Protein AF-A0A8S3YFA9-F1 (afdb_monomer)

Secondary structure (DSSP, 8-state):
--------PPTTEESTTS-EE---EEETTEEEEEPTTT--EEEPTTEESTTS-EEP-TTTT---GGGPEEEEETTEEEEEPP--S-------SS---------S-----------------

Structure (mmCIF, N/CA/C/O backbone):
data_AF-A0A8S3YFA9-F1
#
_entry.id   AF-A0A8S3YFA9-F1
#
loop_
_atom_site.group_PDB
_atom_site.id
_atom_site.type_symbol
_atom_site.label_atom_id
_atom_site.label_alt_id
_atom_site.label_comp_id
_atom_site.label_asym_id
_atom_site.label_entity_id
_atom_site.label_seq_id
_atom_site.pdbx_PDB_ins_code
_atom_site.Cartn_x
_atom_site.Cartn_y
_atom_site.Cartn_z
_atom_site.occupancy
_atom_site.B_iso_or_equiv
_atom_site.auth_seq_id
_atom_site.auth_comp_id
_atom_site.auth_asym_id
_atom_site.auth_atom_id
_atom_site.pdbx_PDB_model_num
ATOM 1 N N . LEU A 1 1 ? 37.782 -14.021 -17.042 1.00 60.12 1 LEU A N 1
ATOM 2 C CA . LEU A 1 1 ? 37.085 -12.883 -16.401 1.00 60.12 1 LEU A CA 1
ATOM 3 C C . LEU A 1 1 ? 35.608 -13.008 -16.750 1.00 60.12 1 LEU A C 1
ATOM 5 O O . LEU A 1 1 ? 35.279 -12.882 -17.921 1.00 60.12 1 LEU A O 1
ATOM 9 N N . MET A 1 2 ? 34.756 -13.361 -15.787 1.00 64.81 2 MET A N 1
ATOM 10 C CA . MET A 1 2 ? 33.301 -13.383 -15.983 1.00 64.81 2 MET A CA 1
ATOM 11 C C . MET A 1 2 ? 32.778 -11.982 -15.652 1.00 64.81 2 MET A C 1
ATOM 13 O O . MET A 1 2 ? 32.917 -11.540 -14.515 1.00 64.81 2 MET A O 1
ATOM 17 N N . PHE A 1 3 ? 32.239 -11.266 -16.636 1.00 68.25 3 PHE A N 1
ATOM 18 C CA . PHE A 1 3 ? 31.521 -10.015 -16.394 1.00 68.25 3 PHE A CA 1
ATOM 19 C C . PHE A 1 3 ? 30.041 -10.349 -16.217 1.00 68.25 3 PHE A C 1
ATOM 21 O O . PHE A 1 3 ? 29.393 -10.787 -17.165 1.00 68.25 3 PHE A O 1
ATOM 28 N N . GLU A 1 4 ? 29.498 -10.152 -15.017 1.00 73.50 4 GLU A N 1
ATOM 29 C CA . GLU A 1 4 ? 28.051 -10.221 -14.824 1.00 73.50 4 GLU A CA 1
ATOM 30 C C . GLU A 1 4 ? 27.409 -8.908 -15.275 1.00 73.50 4 GLU A C 1
ATOM 32 O O . GLU A 1 4 ? 27.4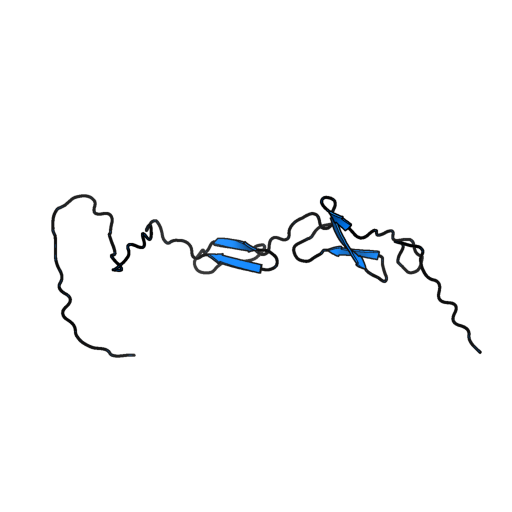82 -7.883 -14.593 1.00 73.50 4 GLU A O 1
ATOM 37 N N . ALA A 1 5 ? 26.762 -8.938 -16.438 1.00 72.25 5 ALA A N 1
ATOM 38 C CA . ALA A 1 5 ? 25.862 -7.875 -16.855 1.00 72.25 5 ALA A CA 1
ATOM 39 C C . ALA A 1 5 ? 24.554 -7.993 -16.057 1.00 72.25 5 ALA A C 1
ATOM 41 O O . ALA A 1 5 ? 23.773 -8.923 -16.253 1.00 72.25 5 ALA A O 1
ATOM 42 N N . LYS A 1 6 ? 24.307 -7.050 -15.144 1.00 75.25 6 LYS A N 1
ATOM 43 C CA . LYS A 1 6 ? 23.034 -6.958 -14.420 1.00 75.25 6 LYS A CA 1
ATOM 44 C C . LYS A 1 6 ? 22.028 -6.172 -15.252 1.00 75.25 6 LYS A C 1
ATOM 46 O O . LYS A 1 6 ? 22.234 -4.991 -15.522 1.00 75.25 6 LYS A O 1
ATOM 51 N N . ALA A 1 7 ? 20.939 -6.827 -15.639 1.00 80.44 7 ALA A N 1
ATOM 52 C CA . ALA A 1 7 ? 19.784 -6.156 -16.215 1.00 80.44 7 ALA A CA 1
ATOM 53 C C . ALA A 1 7 ? 18.998 -5.450 -15.101 1.00 80.44 7 ALA A C 1
ATOM 55 O O . ALA A 1 7 ? 18.660 -6.061 -14.087 1.00 80.44 7 ALA A O 1
ATOM 56 N N . TYR A 1 8 ? 18.713 -4.163 -15.293 1.00 88.06 8 TYR A N 1
ATOM 57 C CA . TYR A 1 8 ? 17.891 -3.366 -14.386 1.00 88.06 8 TYR A CA 1
ATOM 58 C C . TYR A 1 8 ? 16.596 -2.978 -15.087 1.00 88.06 8 TYR A C 1
ATOM 60 O O . TYR A 1 8 ? 16.600 -2.638 -16.270 1.00 88.06 8 TYR A O 1
ATOM 68 N N . CYS A 1 9 ? 15.489 -3.001 -14.350 1.00 93.75 9 CYS A N 1
ATOM 69 C CA . CYS A 1 9 ? 14.219 -2.546 -14.887 1.00 93.75 9 CYS A CA 1
ATOM 70 C C . CYS A 1 9 ? 14.172 -1.026 -15.055 1.00 93.75 9 CYS A C 1
ATOM 72 O O . CYS A 1 9 ? 14.828 -0.269 -14.336 1.00 93.75 9 CYS A O 1
ATOM 74 N N . GLY A 1 10 ? 13.347 -0.588 -16.009 1.00 94.12 10 GLY A N 1
ATOM 75 C CA . GLY A 1 10 ? 13.000 0.819 -16.174 1.00 94.12 10 GLY A CA 1
ATOM 76 C C . GLY A 1 10 ? 12.283 1.387 -14.944 1.00 94.12 10 GLY A C 1
ATOM 77 O O . GLY A 1 10 ? 11.812 0.661 -14.068 1.00 94.12 10 GLY A O 1
ATOM 78 N N . ARG A 1 11 ? 12.177 2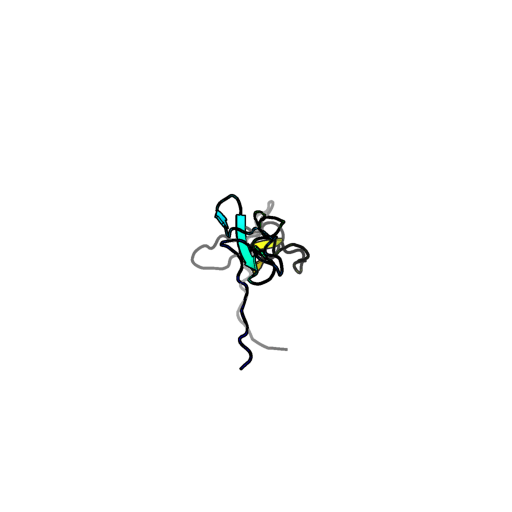.718 -14.879 1.00 95.19 11 ARG A N 1
ATOM 79 C CA . ARG A 1 11 ? 11.547 3.420 -13.751 1.00 95.19 11 ARG A CA 1
ATOM 80 C C . ARG A 1 11 ? 10.122 2.900 -13.522 1.00 95.19 11 ARG A C 1
ATOM 82 O O . ARG A 1 11 ? 9.331 2.885 -14.460 1.00 95.19 11 ARG A O 1
ATOM 89 N N . ASN A 1 12 ? 9.793 2.556 -12.275 1.00 96.69 12 ASN A N 1
ATOM 90 C CA . ASN A 1 12 ? 8.488 2.023 -11.854 1.00 96.69 12 ASN A CA 1
ATOM 91 C C . ASN A 1 12 ? 8.139 0.625 -12.398 1.00 96.69 12 ASN A C 1
ATOM 93 O O . ASN A 1 12 ? 6.990 0.209 -12.264 1.00 96.69 12 ASN A O 1
ATOM 97 N N . TYR A 1 13 ? 9.090 -0.101 -12.991 1.00 97.00 13 TYR A N 1
ATOM 98 C CA . TYR A 1 13 ? 8.898 -1.482 -13.428 1.00 97.00 13 TYR A CA 1
ATOM 99 C C . TYR A 1 13 ? 9.722 -2.446 -12.581 1.00 97.00 13 TYR A C 1
ATOM 101 O O . TYR A 1 13 ? 10.845 -2.143 -12.185 1.00 97.00 13 TYR A O 1
ATOM 109 N N . TYR A 1 14 ? 9.149 -3.613 -12.310 1.00 95.50 14 TYR A N 1
ATOM 110 C CA . TYR A 1 14 ? 9.705 -4.611 -11.403 1.00 95.50 14 TYR A CA 1
ATOM 111 C C . TYR A 1 14 ? 9.419 -6.034 -11.901 1.00 95.50 14 TYR A C 1
ATOM 113 O O . TYR A 1 14 ? 8.676 -6.251 -12.865 1.00 95.50 14 TYR A O 1
ATOM 121 N N . GLY A 1 15 ? 9.986 -7.016 -11.201 1.00 93.69 15 GLY A N 1
ATOM 122 C CA . GLY A 1 15 ? 9.954 -8.424 -11.575 1.00 93.69 15 GLY A CA 1
ATOM 123 C C . GLY A 1 15 ? 11.124 -8.799 -12.479 1.00 93.69 15 GLY A C 1
ATOM 124 O O . GLY A 1 15 ? 11.829 -7.944 -13.006 1.00 93.69 15 GLY A O 1
ATOM 125 N N . HIS A 1 16 ? 11.310 -10.101 -12.684 1.00 91.88 16 HIS A N 1
ATOM 126 C CA . HIS A 1 16 ? 12.410 -10.626 -13.499 1.00 91.88 16 HIS A CA 1
ATOM 127 C C . HIS A 1 16 ? 12.354 -10.152 -14.964 1.00 91.88 16 HIS A C 1
ATOM 129 O O . HIS A 1 16 ? 13.390 -9.888 -15.560 1.00 91.88 16 HIS A O 1
ATOM 135 N N . ASN A 1 17 ? 11.142 -9.965 -15.500 1.00 93.25 17 ASN A N 1
ATOM 136 C CA . ASN A 1 17 ? 10.899 -9.515 -16.877 1.00 93.25 17 ASN A CA 1
ATOM 137 C C . ASN A 1 17 ? 10.422 -8.055 -16.961 1.00 93.25 17 ASN A C 1
ATOM 139 O O . ASN A 1 17 ? 9.863 -7.649 -17.978 1.00 93.25 17 ASN A O 1
ATOM 143 N N . CYS A 1 18 ? 10.563 -7.279 -15.880 1.00 94.81 18 CYS A N 1
ATOM 144 C CA . CYS A 1 18 ? 10.147 -5.874 -15.828 1.00 94.81 18 CYS A CA 1
ATOM 145 C C . CYS A 1 18 ? 8.699 -5.626 -16.291 1.00 94.81 18 CYS A C 1
ATOM 147 O O . CYS A 1 18 ? 8.405 -4.599 -16.893 1.00 94.81 18 CYS A O 1
ATOM 149 N N . SER A 1 19 ? 7.791 -6.574 -16.040 1.00 96.00 19 SER A N 1
ATOM 150 C CA . SER A 1 19 ? 6.396 -6.514 -16.506 1.00 96.00 19 SER A CA 1
ATOM 151 C C . SER A 1 19 ? 5.435 -5.950 -15.457 1.00 96.00 19 SER A C 1
ATOM 153 O O . SER A 1 19 ? 4.283 -5.662 -15.771 1.00 96.00 19 SER A O 1
ATOM 155 N N . VAL A 1 20 ? 5.882 -5.789 -14.207 1.00 96.19 20 VAL A N 1
ATOM 156 C CA . VAL A 1 20 ? 5.037 -5.280 -13.122 1.00 96.19 20 VAL A CA 1
ATOM 157 C C . VAL A 1 20 ? 5.242 -3.780 -12.981 1.00 96.19 20 VAL A C 1
ATOM 159 O O . VAL A 1 20 ? 6.292 -3.342 -12.515 1.00 96.19 20 VAL A O 1
ATOM 162 N N . ALA A 1 21 ? 4.233 -2.995 -13.357 1.00 97.00 21 ALA A N 1
ATOM 163 C CA . ALA A 1 21 ? 4.231 -1.551 -13.169 1.00 97.00 21 ALA A CA 1
ATOM 164 C C . ALA A 1 21 ? 3.741 -1.185 -11.760 1.00 97.00 21 ALA A C 1
ATOM 166 O O . ALA A 1 21 ? 2.620 -1.516 -11.370 1.00 97.00 21 ALA A O 1
ATOM 167 N N . CYS A 1 22 ? 4.557 -0.453 -11.006 1.00 97.44 22 CYS A N 1
ATOM 168 C CA . CYS A 1 22 ? 4.176 0.086 -9.710 1.00 97.44 22 CYS A CA 1
ATOM 169 C C . CYS A 1 22 ? 4.741 1.494 -9.520 1.00 97.44 22 CYS A C 1
ATOM 171 O O . CYS A 1 22 ? 5.947 1.717 -9.547 1.00 97.44 22 CYS A O 1
ATOM 173 N N . MET A 1 23 ? 3.846 2.453 -9.298 1.00 97.25 23 MET A N 1
ATOM 174 C CA . MET A 1 23 ? 4.188 3.824 -8.927 1.00 97.25 23 MET A CA 1
ATOM 175 C C . MET A 1 23 ? 3.769 4.018 -7.475 1.00 97.25 23 MET A C 1
ATOM 177 O O . MET A 1 23 ? 2.581 3.889 -7.175 1.00 97.25 23 MET A O 1
ATOM 181 N N . ALA A 1 24 ? 4.728 4.281 -6.585 1.00 97.56 24 ALA A N 1
ATOM 182 C CA . ALA A 1 24 ? 4.450 4.535 -5.174 1.00 97.56 24 ALA A CA 1
ATOM 183 C C . ALA A 1 24 ? 3.521 5.751 -5.015 1.00 97.56 24 ALA A C 1
ATOM 185 O O . ALA A 1 24 ? 3.642 6.727 -5.762 1.00 97.56 24 ALA A O 1
ATOM 186 N N . ARG A 1 25 ? 2.592 5.693 -4.055 1.00 98.06 25 ARG A N 1
ATOM 187 C CA . ARG A 1 25 ? 1.603 6.756 -3.808 1.00 98.06 25 ARG A CA 1
ATOM 188 C C . ARG A 1 25 ? 1.403 6.991 -2.320 1.00 98.06 25 ARG A C 1
ATOM 190 O O . ARG A 1 25 ? 1.484 6.060 -1.521 1.00 98.06 25 ARG A O 1
ATOM 197 N N . ASN A 1 26 ? 1.118 8.242 -1.972 1.00 97.06 26 ASN A N 1
ATOM 198 C CA . ASN A 1 26 ? 0.718 8.639 -0.625 1.00 97.06 26 ASN A CA 1
ATOM 199 C C . ASN A 1 26 ? -0.314 9.772 -0.676 1.00 97.06 26 ASN A C 1
ATOM 201 O O . ASN A 1 26 ? -0.089 10.868 -0.165 1.00 97.06 26 ASN A O 1
ATOM 205 N N . ASP A 1 27 ? -1.413 9.522 -1.373 1.00 96.62 27 ASP A N 1
ATOM 206 C CA . ASP A 1 27 ? -2.484 10.484 -1.620 1.00 96.62 27 ASP A CA 1
ATOM 207 C C . ASP A 1 27 ? -3.852 9.795 -1.479 1.00 96.62 27 ASP A C 1
ATOM 209 O O . ASP A 1 27 ? -3.943 8.633 -1.086 1.00 96.62 27 ASP A O 1
ATOM 213 N N . SER A 1 28 ? -4.938 10.493 -1.814 1.00 95.62 28 SER A N 1
ATOM 214 C CA . SER A 1 28 ? -6.301 9.946 -1.739 1.00 95.62 28 SER A CA 1
ATOM 215 C C . SER A 1 28 ? -6.535 8.697 -2.599 1.00 95.62 28 SER A C 1
ATOM 217 O O . SER A 1 28 ? -7.528 7.997 -2.402 1.00 95.62 28 SER A O 1
ATOM 219 N N . ARG A 1 29 ? -5.648 8.400 -3.555 1.00 95.81 29 ARG A N 1
ATOM 220 C CA . ARG A 1 29 ? -5.729 7.245 -4.458 1.00 95.81 29 ARG A CA 1
ATOM 221 C C . ARG A 1 29 ? -4.878 6.067 -3.985 1.00 95.81 29 ARG A C 1
ATOM 223 O O . ARG A 1 29 ? -4.953 5.007 -4.608 1.00 95.81 29 ARG A O 1
ATOM 230 N N . GLY A 1 30 ? -4.079 6.225 -2.929 1.00 97.06 30 GLY A N 1
ATOM 231 C CA . GLY A 1 30 ? -3.365 5.113 -2.313 1.00 97.06 30 GLY A CA 1
ATOM 232 C C . GLY A 1 30 ? -2.234 5.513 -1.374 1.00 97.06 30 GLY A C 1
ATOM 233 O O . GLY A 1 30 ? -1.608 6.562 -1.525 1.00 97.06 30 GLY A O 1
ATOM 234 N N . HIS A 1 31 ? -1.952 4.606 -0.439 1.00 97.56 31 HIS A N 1
ATOM 235 C CA . HIS A 1 31 ? -0.919 4.736 0.588 1.00 97.56 31 HIS A CA 1
ATOM 236 C C . HIS A 1 31 ? 0.004 3.513 0.571 1.00 97.56 31 HIS A C 1
ATOM 238 O O . HIS A 1 31 ? -0.142 2.599 1.388 1.00 97.56 31 HIS A O 1
ATOM 244 N N . TYR A 1 32 ? 0.913 3.449 -0.402 1.00 98.19 32 TYR A N 1
ATOM 245 C CA . TYR A 1 32 ? 1.785 2.292 -0.597 1.00 98.19 32 TYR A CA 1
ATOM 246 C C . TYR A 1 32 ? 3.127 2.620 -1.251 1.00 98.19 32 TYR A C 1
ATOM 248 O O . TYR A 1 32 ? 3.253 3.537 -2.068 1.00 98.19 32 TYR A O 1
ATOM 256 N N . SER A 1 33 ? 4.121 1.789 -0.941 1.00 98.00 33 SER A N 1
ATOM 257 C CA . SER A 1 33 ? 5.378 1.677 -1.683 1.00 98.00 33 SER A CA 1
ATOM 258 C C . SER A 1 33 ? 5.376 0.435 -2.580 1.00 98.00 33 SER A C 1
ATOM 260 O O . SER A 1 33 ? 4.488 -0.412 -2.499 1.00 98.00 33 SER A O 1
ATOM 262 N N . CYS A 1 34 ? 6.359 0.339 -3.472 1.00 97.62 34 CYS A N 1
ATOM 263 C CA . CYS A 1 34 ? 6.532 -0.806 -4.362 1.00 97.62 34 CYS A CA 1
ATOM 264 C C . CYS A 1 34 ? 7.590 -1.749 -3.795 1.00 97.62 34 CYS A C 1
ATOM 266 O O . CYS A 1 34 ? 8.672 -1.303 -3.404 1.00 97.62 34 CYS A O 1
ATOM 268 N N . HIS A 1 35 ? 7.300 -3.047 -3.770 1.00 96.94 35 HIS A N 1
ATOM 269 C CA . HIS A 1 35 ? 8.274 -4.053 -3.379 1.00 96.94 35 HIS A CA 1
ATOM 270 C C . HIS A 1 35 ? 9.444 -4.061 -4.377 1.00 96.94 35 HIS A C 1
ATOM 272 O O . HIS A 1 35 ? 9.210 -4.144 -5.586 1.00 96.94 35 HIS A O 1
ATOM 278 N N . PRO A 1 36 ? 10.702 -4.015 -3.905 1.00 92.88 36 PRO A N 1
ATOM 279 C CA . PRO A 1 36 ? 11.857 -3.731 -4.757 1.00 92.88 36 PRO A CA 1
ATOM 280 C C . PRO A 1 36 ? 12.136 -4.805 -5.815 1.00 92.88 36 PRO A C 1
ATOM 282 O O . PRO A 1 36 ? 12.764 -4.506 -6.824 1.00 92.88 36 PRO A O 1
ATOM 285 N N . THR A 1 37 ? 11.681 -6.045 -5.607 1.00 92.19 37 THR A N 1
ATOM 286 C CA . THR A 1 37 ? 11.957 -7.160 -6.531 1.00 92.19 37 THR A CA 1
ATOM 287 C C . THR A 1 37 ? 10.801 -7.502 -7.467 1.00 92.19 37 THR A C 1
ATOM 289 O O . THR A 1 37 ? 11.035 -7.734 -8.646 1.00 92.19 37 THR A O 1
ATOM 292 N N . ASN A 1 38 ? 9.559 -7.546 -6.979 1.00 95.75 38 ASN A N 1
ATOM 293 C CA . ASN A 1 38 ? 8.400 -8.038 -7.731 1.00 95.75 38 ASN A CA 1
ATOM 294 C C . ASN A 1 38 ? 7.359 -6.948 -8.031 1.00 95.75 38 ASN A C 1
ATOM 296 O O . ASN A 1 38 ? 6.401 -7.230 -8.739 1.00 95.75 38 ASN A O 1
ATOM 300 N N . GLY A 1 39 ? 7.522 -5.727 -7.509 1.00 96.31 39 GLY A N 1
ATOM 301 C CA . GLY A 1 39 ? 6.613 -4.607 -7.756 1.00 96.31 39 GLY A CA 1
ATOM 302 C C . GLY A 1 39 ? 5.252 -4.712 -7.083 1.00 96.31 39 GLY A C 1
ATOM 303 O O . GLY A 1 39 ? 4.379 -3.900 -7.387 1.00 96.31 39 GLY A O 1
ATOM 304 N N . SER A 1 40 ? 5.037 -5.675 -6.180 1.00 96.75 40 SER A N 1
ATOM 305 C CA . SER A 1 40 ? 3.792 -5.724 -5.416 1.00 96.75 40 SER A CA 1
ATOM 306 C C . SER A 1 40 ? 3.651 -4.477 -4.536 1.00 96.75 40 SER A C 1
ATOM 308 O O . SER A 1 40 ? 4.638 -3.900 -4.072 1.00 96.75 40 SER A O 1
ATOM 310 N N . LYS A 1 41 ? 2.413 -4.026 -4.318 1.00 97.75 41 LYS A N 1
ATOM 311 C CA . LYS A 1 41 ? 2.145 -2.858 -3.473 1.00 97.75 41 LYS A CA 1
ATOM 312 C C . LYS A 1 41 ? 2.282 -3.246 -2.001 1.00 97.75 41 LYS A C 1
ATOM 314 O O . LYS A 1 41 ? 1.634 -4.184 -1.542 1.00 97.75 41 LYS A O 1
ATOM 319 N N . ILE A 1 42 ? 3.089 -2.498 -1.261 1.00 97.56 42 ILE A N 1
ATOM 320 C CA . ILE A 1 42 ? 3.266 -2.624 0.185 1.00 97.56 42 ILE A CA 1
ATOM 321 C C . ILE A 1 42 ? 2.524 -1.460 0.838 1.00 97.56 42 ILE A C 1
ATOM 323 O O . ILE A 1 42 ? 2.957 -0.312 0.740 1.00 97.56 42 ILE A O 1
ATOM 327 N N . CYS A 1 43 ? 1.401 -1.744 1.498 1.00 97.25 43 CYS A N 1
ATOM 328 C CA . CYS A 1 43 ? 0.624 -0.712 2.179 1.00 97.25 43 CYS A CA 1
ATOM 329 C C . CYS A 1 43 ? 1.403 -0.079 3.333 1.00 97.25 43 CYS A C 1
ATOM 331 O O . CYS A 1 43 ? 2.050 -0.776 4.120 1.00 97.25 43 CYS A O 1
ATOM 333 N N . PHE A 1 44 ? 1.263 1.236 3.491 1.00 95.94 44 PHE A N 1
ATOM 334 C CA . PHE A 1 44 ? 1.726 1.917 4.693 1.00 95.94 44 PHE A CA 1
ATOM 335 C C . PHE A 1 44 ? 0.955 1.452 5.929 1.00 95.94 44 PHE A C 1
ATOM 337 O O . PHE A 1 44 ? -0.138 0.880 5.859 1.00 95.94 44 PHE A O 1
ATOM 344 N N . ALA A 1 45 ? 1.552 1.701 7.092 1.00 91.31 45 ALA A N 1
ATOM 345 C CA . ALA A 1 45 ? 0.980 1.320 8.371 1.00 91.31 45 ALA A CA 1
ATOM 346 C C . ALA A 1 45 ? -0.439 1.901 8.525 1.00 91.31 45 ALA A C 1
ATOM 348 O O . ALA A 1 45 ? -0.677 3.076 8.250 1.00 91.31 45 ALA A O 1
ATOM 349 N N . GLY A 1 46 ? -1.389 1.054 8.922 1.00 90.19 46 GLY A N 1
ATOM 350 C CA . GLY A 1 46 ? -2.795 1.433 9.048 1.00 90.19 46 GLY A CA 1
ATOM 351 C C . GLY A 1 46 ? -3.608 1.385 7.751 1.00 90.19 46 GLY A C 1
ATOM 352 O O . GLY A 1 46 ? -4.7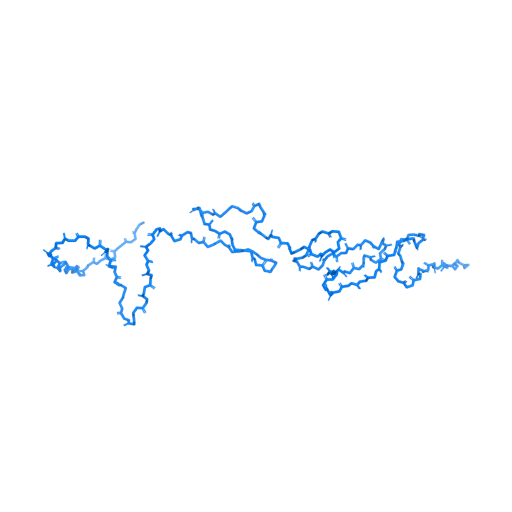90 1.706 7.810 1.00 90.19 46 GLY A O 1
ATOM 353 N N . TRP A 1 47 ? -3.047 0.939 6.621 1.00 94.00 47 TRP A N 1
ATOM 354 C CA . TRP A 1 47 ? -3.771 0.787 5.351 1.00 94.00 47 TRP A CA 1
ATOM 355 C C . TRP A 1 47 ? -3.789 -0.666 4.860 1.00 94.00 47 TRP A C 1
ATOM 357 O O . TRP A 1 47 ? -2.884 -1.452 5.166 1.00 94.00 47 TRP A O 1
ATOM 367 N N . ILE A 1 48 ? -4.854 -1.032 4.144 1.00 93.81 48 ILE A N 1
ATOM 368 C CA . ILE A 1 48 ? -5.103 -2.356 3.552 1.00 93.81 48 ILE A CA 1
ATOM 369 C C . ILE A 1 48 ? -5.892 -2.236 2.230 1.00 93.81 48 ILE A C 1
ATOM 371 O O . ILE A 1 48 ? -6.376 -1.160 1.866 1.00 93.81 48 ILE A O 1
ATOM 375 N N . GLY A 1 49 ? -6.040 -3.359 1.521 1.00 94.25 49 GLY A N 1
ATOM 376 C CA . GLY A 1 49 ? -6.755 -3.462 0.244 1.00 94.25 49 GLY A CA 1
ATOM 377 C C . GLY A 1 49 ? -5.846 -3.285 -0.976 1.00 94.25 49 GLY A C 1
ATOM 378 O O . GLY A 1 49 ? -4.673 -2.946 -0.848 1.00 94.25 49 GLY A O 1
ATOM 379 N N . GLU A 1 50 ? -6.396 -3.491 -2.172 1.00 91.75 50 GLU A N 1
ATOM 380 C CA . GLU A 1 50 ? -5.634 -3.583 -3.431 1.00 91.75 50 GLU A CA 1
ATOM 381 C C . GLU A 1 50 ? -4.828 -2.319 -3.787 1.00 91.75 50 GLU A C 1
ATOM 383 O O . GLU A 1 50 ? -3.787 -2.405 -4.435 1.00 91.75 50 GLU A O 1
ATOM 388 N N . ASN A 1 51 ? -5.279 -1.142 -3.345 1.00 95.25 51 ASN A N 1
ATOM 389 C CA . ASN A 1 51 ? -4.575 0.136 -3.524 1.00 95.25 51 ASN A CA 1
ATOM 390 C C . ASN A 1 51 ? -4.249 0.818 -2.193 1.00 95.25 51 ASN A C 1
ATOM 392 O O . ASN A 1 51 ? -3.913 2.000 -2.170 1.00 95.25 51 ASN A O 1
ATOM 396 N N . CYS A 1 52 ? -4.359 0.089 -1.079 1.00 96.94 52 CYS A N 1
ATOM 397 C CA . CYS A 1 52 ? -4.083 0.619 0.254 1.00 96.94 52 CYS A CA 1
ATOM 398 C C . CYS A 1 52 ? -4.883 1.899 0.559 1.00 96.94 52 CYS A C 1
ATOM 400 O O . CYS A 1 52 ? -4.359 2.845 1.136 1.00 96.94 52 CYS A O 1
ATOM 402 N N . ILE A 1 53 ? -6.147 1.929 0.122 1.00 96.12 53 ILE A N 1
ATOM 403 C CA . ILE A 1 53 ? -7.096 3.038 0.332 1.00 96.12 53 ILE A CA 1
ATOM 404 C C . ILE A 1 53 ? -8.073 2.766 1.480 1.00 96.12 53 ILE A C 1
ATOM 406 O O . ILE A 1 53 ? -8.862 3.631 1.846 1.00 96.12 53 ILE A O 1
ATOM 410 N N . VAL A 1 54 ? -8.044 1.562 2.056 1.00 92.81 54 VAL A N 1
ATOM 411 C CA . VAL A 1 54 ? -8.902 1.196 3.183 1.00 92.81 54 VAL A CA 1
ATOM 412 C C . VAL A 1 54 ? -8.091 1.323 4.463 1.00 92.81 54 VAL A C 1
ATOM 414 O O . VAL A 1 54 ? -7.033 0.706 4.591 1.00 92.81 54 VAL A O 1
ATOM 417 N N . LYS A 1 55 ? -8.584 2.106 5.427 1.00 90.06 55 LYS A N 1
ATOM 418 C CA . LYS A 1 55 ? -7.987 2.151 6.765 1.00 90.06 55 LYS A CA 1
ATOM 419 C C . LYS A 1 55 ? -8.201 0.807 7.452 1.00 90.06 55 LYS A C 1
ATOM 421 O O . LYS A 1 55 ? -9.322 0.308 7.529 1.00 90.06 55 LYS A O 1
ATOM 426 N N . ARG A 1 56 ? -7.119 0.221 7.954 1.00 91.31 56 ARG A N 1
ATOM 427 C CA . ARG A 1 56 ? -7.152 -0.997 8.760 1.00 91.31 56 ARG A CA 1
ATOM 428 C C . ARG A 1 56 ? -8.019 -0.747 9.990 1.00 91.31 56 ARG A C 1
ATOM 430 O O . ARG A 1 56 ? -7.908 0.303 10.613 1.00 91.31 56 ARG A O 1
ATOM 437 N N . ASN A 1 57 ? -8.861 -1.720 10.319 1.00 88.88 57 ASN A N 1
ATOM 438 C CA . ASN A 1 57 ? -9.581 -1.737 11.579 1.00 88.88 57 ASN A CA 1
ATOM 439 C C . ASN A 1 57 ? -8.848 -2.664 12.551 1.00 88.88 57 ASN A C 1
ATOM 441 O O . ASN A 1 57 ? -8.894 -3.886 12.401 1.00 88.88 57 ASN A O 1
ATOM 445 N N . GLN A 1 58 ? -8.159 -2.082 13.525 1.00 87.38 58 GLN A N 1
ATOM 446 C CA . GLN A 1 58 ? -7.433 -2.788 14.575 1.00 87.38 58 GLN A CA 1
ATOM 447 C C . GLN A 1 58 ? -8.369 -3.472 15.580 1.00 87.38 58 GLN A C 1
ATOM 449 O O . GLN A 1 58 ? -7.908 -4.320 16.332 1.00 87.38 58 GLN A O 1
ATOM 454 N N . CYS A 1 59 ? -9.670 -3.166 15.556 1.00 88.31 59 CYS A N 1
ATOM 455 C CA . CYS A 1 59 ? -10.686 -3.885 16.323 1.00 88.31 59 CYS A CA 1
ATOM 456 C C . CYS A 1 59 ? -11.209 -5.147 15.626 1.00 88.31 59 CYS A C 1
ATOM 458 O O . CYS A 1 59 ? -11.981 -5.896 16.223 1.00 88.31 59 CYS A O 1
ATOM 460 N N . SER A 1 60 ? -10.826 -5.401 14.370 1.00 88.25 60 SER A N 1
ATOM 461 C CA . SER A 1 60 ? -11.259 -6.609 13.664 1.00 88.25 60 SER A CA 1
ATOM 462 C C . SER A 1 60 ? -10.723 -7.856 14.375 1.00 88.25 60 SER A C 1
ATOM 464 O O . SER A 1 60 ? -9.512 -8.032 14.491 1.00 88.25 60 SER A O 1
ATOM 466 N N . GLY A 1 61 ? -11.623 -8.703 14.879 1.00 85.06 61 GLY A N 1
ATOM 467 C CA . GLY A 1 61 ? -11.272 -9.890 15.668 1.00 85.06 61 GLY A CA 1
ATOM 468 C C . GLY A 1 61 ? -10.894 -9.610 17.130 1.00 85.06 61 GLY A C 1
ATOM 469 O O . GLY A 1 61 ? -10.585 -10.550 17.860 1.00 85.06 61 GLY A O 1
ATOM 470 N N . VAL A 1 62 ? -10.941 -8.355 17.587 1.00 86.38 62 VAL A N 1
ATOM 471 C CA . VAL A 1 62 ? -10.702 -8.003 18.993 1.00 86.38 62 VAL A CA 1
ATOM 472 C C . VAL A 1 62 ? -12.001 -8.131 19.780 1.00 86.38 62 VAL A C 1
ATOM 474 O O . VAL A 1 62 ? -12.998 -7.485 19.468 1.00 86.38 62 VAL A O 1
ATOM 477 N N . THR A 1 63 ? -11.969 -8.928 20.847 1.00 86.56 63 THR A N 1
ATOM 478 C CA . THR A 1 63 ? -13.047 -8.994 21.841 1.00 86.56 63 THR A CA 1
ATOM 479 C C . THR A 1 63 ? -12.549 -8.396 23.149 1.00 86.56 63 THR A C 1
ATOM 481 O O . THR A 1 63 ? -11.638 -8.934 23.778 1.00 86.56 63 THR A O 1
ATOM 484 N N . CYS A 1 64 ? -13.130 -7.274 23.567 1.00 86.25 64 CYS A N 1
ATOM 485 C CA . CYS A 1 64 ? -12.769 -6.636 24.827 1.00 86.25 64 CYS A CA 1
ATOM 486 C C . CYS A 1 64 ? -13.381 -7.382 26.020 1.00 86.25 64 CYS A C 1
ATOM 488 O O . CYS A 1 64 ? -14.529 -7.830 25.988 1.00 86.25 64 CYS A O 1
ATOM 490 N N . ARG A 1 65 ? -12.610 -7.501 27.106 1.00 84.44 65 ARG A N 1
ATOM 491 C CA . ARG A 1 65 ? -13.063 -8.154 28.341 1.00 84.44 65 ARG A CA 1
ATOM 492 C C . ARG A 1 65 ? -14.229 -7.376 28.969 1.00 84.44 65 ARG A C 1
ATOM 494 O O . ARG A 1 65 ? -14.323 -6.162 28.807 1.00 84.44 65 ARG A O 1
ATOM 501 N N . ASN A 1 66 ? -15.099 -8.077 29.700 1.00 80.06 66 ASN A N 1
ATOM 502 C CA . ASN A 1 66 ? -16.254 -7.503 30.408 1.00 80.06 66 ASN A CA 1
ATOM 503 C C . ASN A 1 66 ? -17.219 -6.713 29.502 1.00 80.06 66 ASN A C 1
ATOM 505 O O . ASN A 1 66 ? -17.831 -5.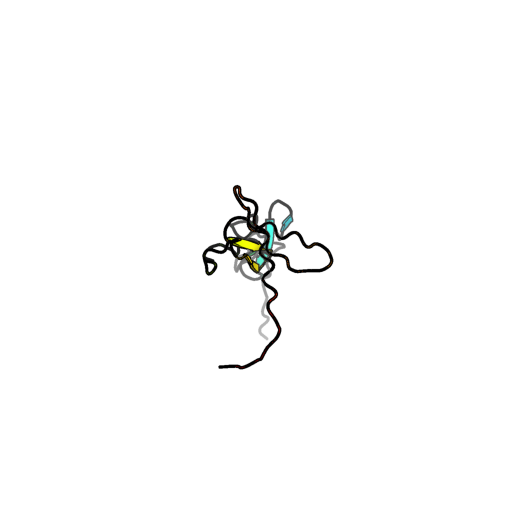749 29.948 1.00 80.06 66 ASN A O 1
ATOM 509 N N . GLY A 1 67 ? -17.327 -7.091 28.223 1.00 76.75 67 GLY A N 1
ATOM 510 C CA . GLY A 1 67 ? -18.219 -6.420 27.274 1.00 76.75 67 GLY A CA 1
ATOM 511 C C . GLY A 1 67 ? -17.757 -5.024 26.847 1.00 76.75 67 GLY A C 1
ATOM 512 O O . GLY A 1 67 ? -18.570 -4.262 26.338 1.00 76.75 67 GLY A O 1
ATOM 513 N N . GLY A 1 68 ? -16.482 -4.670 27.056 1.00 81.81 68 GLY A N 1
ATOM 514 C CA . GLY A 1 68 ? -15.929 -3.370 26.663 1.00 81.81 68 GLY A CA 1
ATOM 515 C C . GLY A 1 68 ? -16.074 -3.049 25.169 1.00 81.81 68 GLY A C 1
ATOM 516 O O . GLY A 1 68 ? -16.269 -3.933 24.334 1.00 81.81 68 GLY A O 1
ATOM 517 N N . THR A 1 69 ? -15.956 -1.768 24.821 1.00 86.56 69 THR A N 1
ATOM 518 C CA . THR A 1 69 ? -16.007 -1.300 23.427 1.00 86.56 69 THR A CA 1
ATOM 519 C C . THR A 1 69 ? -14.594 -1.135 22.887 1.00 86.56 69 THR A C 1
ATOM 521 O O . THR A 1 69 ? -13.768 -0.461 23.500 1.00 86.56 69 THR A O 1
ATOM 524 N N . CYS A 1 70 ? -14.306 -1.742 21.737 1.00 88.50 70 CYS A N 1
ATOM 525 C CA . CYS A 1 70 ? -13.021 -1.549 21.081 1.00 88.50 70 CYS A CA 1
ATOM 526 C C . CYS A 1 70 ? -12.994 -0.216 20.324 1.00 88.50 70 CYS A C 1
ATOM 528 O O . CYS A 1 70 ? -13.855 0.053 19.487 1.00 88.50 70 CYS A O 1
ATOM 530 N N . GLN A 1 71 ? -11.974 0.590 20.595 1.00 89.69 71 GLN A N 1
ATO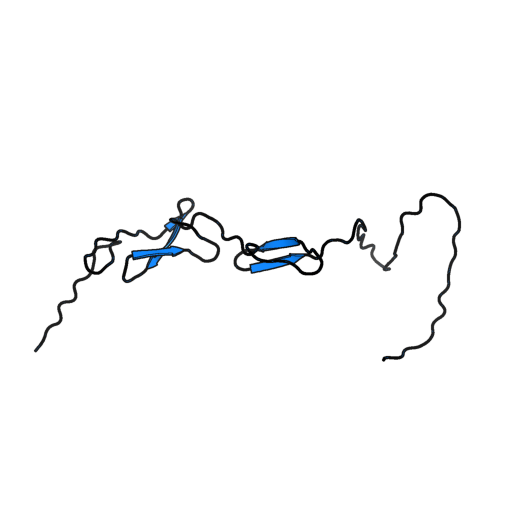M 531 C CA . GLN A 1 71 ? -11.644 1.816 19.885 1.00 89.69 71 GLN A CA 1
ATOM 532 C C . GLN A 1 71 ? -10.568 1.542 18.842 1.00 89.69 71 GLN A C 1
ATOM 534 O O . GLN A 1 71 ? -9.467 1.081 19.160 1.00 89.69 71 GLN A O 1
ATOM 539 N N . ASN A 1 72 ? -10.883 1.874 17.593 1.00 84.88 72 ASN A N 1
ATOM 540 C CA . ASN A 1 72 ? -9.968 1.736 16.473 1.00 84.88 72 ASN A CA 1
ATOM 541 C C . ASN A 1 72 ? -8.973 2.909 16.442 1.00 84.88 72 ASN A C 1
ATOM 543 O O . ASN A 1 72 ? -9.382 4.050 16.217 1.00 84.88 72 ASN A O 1
ATOM 547 N N . LEU A 1 73 ? -7.678 2.648 16.638 1.00 82.00 73 LEU A N 1
ATOM 548 C CA . LEU A 1 73 ? -6.623 3.668 16.650 1.00 82.00 73 LEU A CA 1
ATOM 549 C C . LEU A 1 73 ? -5.604 3.421 15.526 1.00 82.00 73 LEU A C 1
ATOM 551 O O . LEU A 1 73 ? -5.515 2.346 14.940 1.00 82.00 73 LEU A O 1
ATOM 555 N N . ILE A 1 74 ? -4.783 4.424 15.210 1.00 80.25 74 ILE A N 1
ATOM 556 C CA . ILE A 1 74 ? -3.744 4.279 14.180 1.00 80.25 74 ILE A CA 1
ATOM 557 C C . ILE A 1 74 ? -2.689 3.281 14.674 1.00 80.25 74 ILE A C 1
ATOM 559 O O . ILE A 1 74 ? -1.949 3.570 15.608 1.00 80.25 74 ILE A O 1
ATOM 563 N N . ASN A 1 75 ? -2.614 2.112 14.029 1.00 76.19 75 ASN A N 1
ATOM 564 C CA . ASN A 1 75 ? -1.705 1.008 14.377 1.00 76.19 75 ASN A CA 1
ATOM 565 C C . ASN A 1 75 ? -1.900 0.410 15.783 1.00 76.19 75 ASN A C 1
ATOM 567 O O . ASN A 1 75 ? -1.058 -0.368 16.223 1.00 76.19 75 ASN A O 1
ATOM 571 N N . MET A 1 76 ? -3.006 0.716 16.462 1.00 80.06 76 MET A N 1
ATOM 572 C CA . MET A 1 76 ? -3.304 0.232 17.812 1.00 80.06 76 MET A CA 1
ATOM 573 C C . MET A 1 76 ? -4.817 0.063 18.001 1.00 80.06 76 MET A C 1
ATOM 575 O O . MET A 1 76 ? -5.605 0.556 17.199 1.00 80.06 76 MET A O 1
ATOM 579 N N . PHE A 1 77 ? -5.237 -0.610 19.066 1.00 86.38 77 PHE A N 1
ATOM 580 C CA . PHE A 1 77 ? -6.614 -0.575 19.547 1.00 86.38 77 PHE A CA 1
ATOM 581 C C . PHE A 1 77 ? -6.626 -0.287 21.051 1.00 86.38 77 PHE A C 1
ATOM 583 O O . PHE A 1 77 ? -5.658 -0.597 21.747 1.00 86.38 77 PHE A O 1
ATOM 590 N N . SER A 1 78 ? -7.708 0.304 21.550 1.00 85.25 78 SER A N 1
ATOM 591 C CA . SER A 1 78 ? -7.972 0.427 22.989 1.00 85.25 78 SER A CA 1
ATOM 592 C C . SER A 1 78 ? -9.279 -0.277 23.317 1.00 85.25 78 SER A C 1
ATOM 594 O O . SER A 1 78 ? -10.207 -0.245 22.517 1.00 85.25 78 SER A O 1
ATOM 596 N N . CYS A 1 79 ? -9.363 -0.919 24.475 1.00 85.62 79 CYS A N 1
ATOM 597 C CA . CYS A 1 79 ? -10.622 -1.442 24.988 1.00 85.62 79 CYS A CA 1
ATOM 598 C C . CYS A 1 79 ? -11.127 -0.497 26.066 1.00 85.62 79 CYS A C 1
ATOM 600 O O . CYS A 1 79 ? -10.596 -0.484 27.178 1.00 85.62 79 CYS A O 1
ATOM 602 N N . ASP A 1 80 ? -12.165 0.263 25.747 1.00 81.38 80 ASP A N 1
ATOM 603 C CA . ASP A 1 80 ? -12.841 1.076 26.741 1.00 81.38 80 ASP A CA 1
ATOM 604 C C . ASP A 1 80 ? -13.750 0.166 27.561 1.00 81.38 80 ASP A C 1
ATOM 606 O O . ASP A 1 80 ? -14.529 -0.628 27.017 1.00 81.38 80 ASP A O 1
ATOM 610 N N . ALA A 1 81 ? -13.649 0.262 28.886 1.00 72.56 81 ALA A N 1
ATOM 611 C CA . ALA A 1 81 ? -14.614 -0.388 29.756 1.00 72.56 81 ALA A CA 1
ATOM 612 C C . ALA A 1 81 ? -16.011 0.120 29.386 1.00 72.56 81 ALA A C 1
ATOM 614 O O . ALA A 1 81 ? -16.204 1.323 29.193 1.00 72.56 81 ALA A O 1
ATOM 615 N N . GLN A 1 82 ? -16.992 -0.782 29.293 1.00 55.34 82 GLN A N 1
ATOM 616 C CA . GLN A 1 82 ? -18.374 -0.330 29.261 1.00 55.34 82 GLN A CA 1
ATOM 617 C C . GLN A 1 82 ? -18.591 0.552 30.493 1.00 55.34 82 GLN A C 1
ATOM 619 O O . GLN A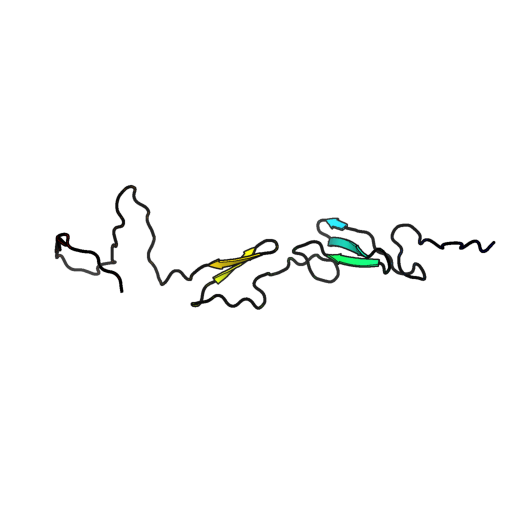 1 82 ? -18.267 0.111 31.602 1.00 55.34 82 GLN A O 1
ATOM 624 N N . PRO A 1 83 ? -19.126 1.777 30.349 1.00 49.16 83 PRO A N 1
ATOM 625 C CA . PRO A 1 83 ? -19.719 2.416 31.499 1.00 49.16 83 PRO A CA 1
ATOM 626 C C . PRO A 1 83 ? -20.837 1.469 31.922 1.00 49.16 83 PRO A C 1
ATOM 628 O O . PRO A 1 83 ? -21.826 1.311 31.204 1.00 49.16 83 PRO A O 1
ATOM 631 N N . ALA A 1 84 ? -20.649 0.780 33.049 1.00 46.69 84 ALA A N 1
ATOM 632 C CA . ALA A 1 84 ? -21.754 0.144 33.736 1.00 46.69 84 ALA A CA 1
ATOM 633 C C . ALA A 1 84 ? -22.827 1.230 33.850 1.00 46.69 84 ALA A C 1
ATOM 635 O O . ALA A 1 84 ? -22.575 2.276 34.443 1.00 46.69 84 ALA A O 1
ATOM 636 N N . SER A 1 85 ? -23.923 1.048 33.113 1.00 43.91 85 SER A N 1
ATOM 637 C CA . SER A 1 85 ? -25.143 1.854 33.116 1.00 43.91 85 SER A CA 1
ATOM 638 C C . SER A 1 85 ? -25.097 3.134 33.977 1.00 43.91 85 SER A C 1
ATOM 640 O O . SER A 1 85 ? -25.235 3.069 35.193 1.00 43.91 85 SER A O 1
ATOM 642 N N . ARG A 1 86 ? -25.000 4.307 33.334 1.00 49.94 86 ARG A N 1
ATOM 643 C CA . ARG A 1 86 ? -25.463 5.613 33.858 1.00 49.94 86 ARG A CA 1
ATOM 644 C C . ARG A 1 86 ? -24.986 6.034 35.268 1.00 49.94 86 ARG A C 1
ATOM 646 O O . ARG A 1 86 ? -25.805 6.243 36.158 1.00 49.94 86 ARG A O 1
ATOM 653 N N . ALA A 1 87 ? -23.708 6.366 35.424 1.00 41.28 87 ALA A N 1
ATOM 654 C CA . ALA A 1 87 ? -23.290 7.340 36.438 1.00 41.28 87 ALA A CA 1
ATOM 655 C C . ALA A 1 87 ? -22.428 8.418 35.770 1.00 41.28 87 ALA A C 1
ATOM 657 O O . ALA A 1 87 ? -21.300 8.163 35.354 1.00 41.28 87 ALA A O 1
ATOM 658 N N . ALA A 1 88 ? -22.985 9.620 35.609 1.00 43.34 88 ALA A N 1
ATOM 659 C CA . ALA A 1 88 ? -22.226 10.781 35.167 1.00 43.34 88 ALA A CA 1
ATOM 660 C C . ALA A 1 88 ? -21.177 11.103 36.239 1.00 43.34 88 ALA A C 1
ATOM 662 O O . ALA A 1 88 ? -21.514 11.531 37.340 1.00 43.34 88 ALA A O 1
ATOM 663 N N . PHE A 1 89 ? -19.903 10.871 35.931 1.00 44.03 89 PHE A N 1
ATOM 664 C CA . PHE A 1 89 ? -18.804 11.227 36.819 1.00 44.03 89 PHE A CA 1
ATOM 665 C C . PHE A 1 89 ? -18.602 12.747 36.751 1.00 44.03 89 PHE A C 1
ATOM 667 O O . PHE A 1 89 ? -17.843 13.252 35.924 1.00 44.03 89 PHE A O 1
ATOM 674 N N . VAL A 1 90 ? -19.315 13.508 37.584 1.00 42.72 90 VAL A N 1
ATOM 675 C CA . VAL A 1 90 ? -19.035 14.940 37.746 1.00 42.72 90 VAL A CA 1
ATOM 676 C C . VAL A 1 90 ? -17.887 15.073 38.743 1.00 42.72 90 VAL A C 1
ATOM 678 O O . VAL A 1 90 ? -18.060 14.883 39.944 1.00 42.72 90 VAL A O 1
ATOM 681 N N . ARG A 1 91 ? -16.686 15.396 38.252 1.00 42.00 91 ARG A N 1
ATOM 682 C CA . ARG A 1 91 ? -15.548 15.779 39.101 1.00 42.00 91 ARG A CA 1
ATOM 683 C C . ARG A 1 91 ? -15.812 17.181 39.669 1.00 42.00 91 ARG A C 1
ATOM 685 O O . ARG A 1 91 ? -15.438 18.176 39.051 1.00 42.00 91 ARG A O 1
ATOM 692 N N . LEU A 1 92 ? -16.455 17.282 40.832 1.00 44.16 92 LEU A N 1
ATOM 693 C CA . LEU A 1 92 ? -16.431 18.522 41.611 1.00 44.16 92 LEU A CA 1
ATOM 694 C C . LEU A 1 92 ? -15.122 18.579 42.404 1.00 44.16 92 LEU A C 1
ATOM 696 O O . LEU A 1 92 ? -14.655 17.578 42.948 1.00 44.16 92 LEU A O 1
ATOM 700 N N . ARG A 1 93 ? -14.472 19.749 42.386 1.00 44.47 93 ARG A N 1
ATOM 701 C CA . ARG A 1 93 ? -13.229 19.985 43.125 1.00 44.47 93 ARG A CA 1
ATOM 702 C C . ARG A 1 93 ? -13.521 19.777 44.613 1.00 44.47 93 ARG A C 1
ATOM 704 O O . ARG A 1 93 ? -14.243 20.570 45.200 1.00 44.47 93 ARG A O 1
ATOM 711 N N . SER A 1 94 ? -12.920 18.723 45.163 1.00 40.53 94 SER A N 1
ATOM 712 C CA . SER A 1 94 ? -13.007 18.245 46.549 1.00 40.53 94 SER A CA 1
ATOM 713 C C . SER A 1 94 ? -14.216 17.345 46.854 1.00 40.53 94 SER A C 1
ATOM 715 O O . SER A 1 94 ? -15.326 17.822 47.036 1.00 40.53 94 SER A O 1
ATOM 717 N N . MET A 1 95 ? -13.911 16.046 47.020 1.00 37.72 95 MET A N 1
ATOM 718 C CA . MET A 1 95 ? -14.727 14.906 47.493 1.00 37.72 95 MET A CA 1
ATOM 719 C C . MET A 1 95 ? -15.321 13.970 46.421 1.00 37.72 95 MET A C 1
ATOM 721 O O . MET A 1 95 ? -16.061 14.373 45.530 1.00 37.72 95 MET A O 1
ATOM 725 N N . ASN A 1 96 ? -15.013 12.672 46.563 1.00 39.28 96 ASN A N 1
ATOM 726 C CA . ASN A 1 96 ? -15.668 11.575 45.847 1.00 39.28 96 ASN A CA 1
ATOM 727 C C . ASN A 1 96 ? -17.030 11.321 46.509 1.00 39.28 96 ASN A C 1
ATOM 729 O O . ASN A 1 96 ? -17.101 10.610 47.511 1.00 39.28 96 ASN A O 1
ATOM 733 N N . VAL A 1 97 ? -18.097 11.924 45.984 1.00 40.50 97 VAL A N 1
ATOM 734 C CA . VAL A 1 97 ? -19.461 11.706 46.486 1.00 40.50 97 VAL A CA 1
ATOM 735 C C . VAL A 1 97 ? -20.213 10.790 45.526 1.00 40.50 97 VAL A C 1
ATOM 737 O O . VAL A 1 97 ? -20.309 11.071 44.334 1.00 40.50 97 VAL A O 1
ATOM 740 N N . TRP A 1 98 ? -20.761 9.699 46.059 1.00 41.84 98 TRP A N 1
ATOM 741 C CA . TRP A 1 98 ? -21.675 8.811 45.347 1.00 41.84 98 TRP A CA 1
ATOM 742 C C . TRP A 1 98 ? -23.099 9.325 45.560 1.00 41.84 98 TRP A C 1
ATOM 744 O O . TRP A 1 98 ? -23.669 9.135 46.633 1.00 41.84 98 TRP A O 1
ATOM 754 N N . THR A 1 99 ? -23.679 10.002 44.571 1.00 40.22 99 THR A N 1
ATOM 755 C CA . THR A 1 99 ? -25.114 10.308 44.583 1.00 40.22 99 THR A CA 1
ATOM 756 C C . THR A 1 99 ? -25.856 9.232 43.795 1.00 40.22 99 THR A C 1
ATOM 758 O O . THR A 1 99 ? -25.699 9.094 42.584 1.00 40.22 99 THR A O 1
ATOM 761 N N . LEU A 1 100 ? -26.661 8.431 44.494 1.00 41.34 100 LEU A N 1
ATOM 762 C CA . LEU A 1 100 ? -27.674 7.592 43.856 1.00 41.34 100 LEU A CA 1
ATOM 763 C C . LEU A 1 100 ? -28.847 8.486 43.419 1.00 41.34 100 LEU A C 1
ATOM 765 O O . LEU A 1 100 ? -29.168 9.442 44.130 1.00 41.34 100 LEU A O 1
ATOM 769 N N . PRO A 1 101 ? -29.529 8.196 42.299 1.00 40.34 101 PRO A N 1
ATOM 770 C CA . PRO A 1 101 ? -30.786 8.857 41.984 1.00 40.34 101 PRO A CA 1
ATOM 771 C C . PRO A 1 101 ? -31.858 8.334 42.950 1.00 40.34 101 PRO A C 1
ATOM 773 O O . PRO A 1 101 ? -32.385 7.238 42.767 1.00 40.34 101 PRO A O 1
ATOM 776 N N . SER A 1 102 ? -32.167 9.088 44.007 1.00 42.78 102 SER A N 1
ATOM 777 C CA . SER A 1 102 ? -33.312 8.777 44.859 1.00 42.78 102 SER A CA 1
ATOM 778 C C . SER A 1 10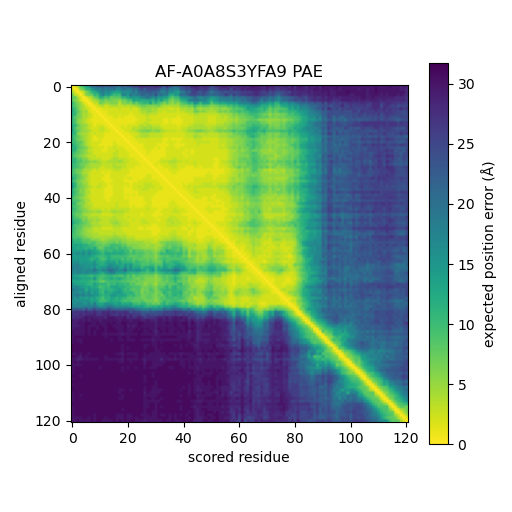2 ? -34.599 9.182 44.141 1.00 42.78 102 SER A C 1
ATOM 780 O O . SER A 1 102 ? -34.905 10.360 43.960 1.00 42.78 102 SER A O 1
ATOM 782 N N . ALA A 1 103 ? -35.385 8.185 43.736 1.00 43.31 103 ALA A N 1
ATOM 783 C CA . ALA A 1 103 ? -36.820 8.373 43.626 1.00 43.31 103 ALA A CA 1
ATOM 784 C C . ALA A 1 103 ? -37.354 8.532 45.056 1.00 43.31 103 ALA A C 1
ATOM 786 O O . ALA A 1 103 ? -37.266 7.602 45.848 1.00 43.31 103 ALA A O 1
ATOM 787 N N . ASN A 1 104 ? -37.842 9.730 45.371 1.00 44.50 104 ASN A N 1
ATOM 788 C CA . ASN A 1 104 ? -38.778 10.054 46.449 1.00 44.50 104 ASN A CA 1
ATOM 789 C C . ASN A 1 104 ? -38.568 9.330 47.794 1.00 44.50 104 ASN A C 1
ATOM 791 O O . ASN A 1 104 ? -39.076 8.233 47.992 1.00 44.50 104 ASN A O 1
ATOM 795 N N . THR A 1 105 ? -37.915 9.990 48.754 1.00 35.69 105 THR A N 1
ATOM 796 C CA . THR A 1 105 ? -38.384 10.188 50.147 1.00 35.69 105 THR A CA 1
ATOM 797 C C . THR A 1 105 ? -37.260 10.802 50.986 1.00 35.69 105 THR A C 1
ATOM 799 O O . THR A 1 105 ? -36.087 10.463 50.857 1.00 35.69 105 THR A O 1
ATOM 802 N N . ALA A 1 106 ? -37.625 11.773 51.820 1.00 43.09 106 ALA A N 1
ATOM 803 C CA . ALA A 1 106 ? -36.739 12.431 52.763 1.00 43.09 106 ALA A CA 1
AT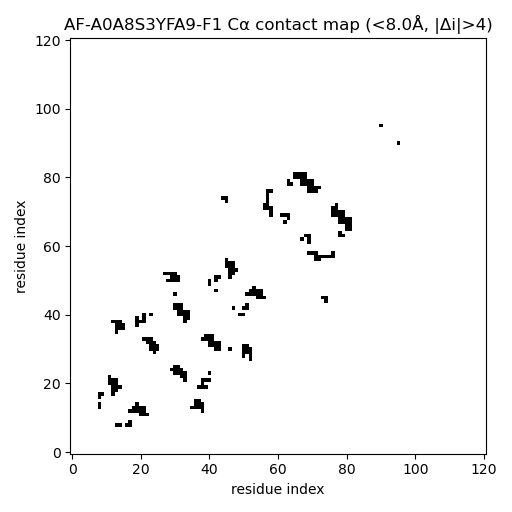OM 804 C C . ALA A 1 106 ? -36.241 11.437 53.823 1.00 43.09 106 ALA A C 1
ATOM 806 O O . ALA A 1 106 ? -37.051 10.885 54.561 1.00 43.09 106 ALA A O 1
ATOM 807 N N . SER A 1 107 ? -34.925 11.236 53.920 1.00 33.50 107 SER A N 1
ATOM 808 C CA . SER A 1 107 ? -34.224 10.777 55.130 1.00 33.50 107 SER A CA 1
ATOM 809 C C . SER A 1 107 ? -32.723 10.998 54.941 1.00 33.50 107 SER A C 1
ATOM 811 O O . SER A 1 107 ? -32.061 10.292 54.184 1.00 33.50 107 SER A O 1
ATOM 813 N N . VAL A 1 108 ? -32.183 12.020 55.606 1.00 36.78 108 VAL A N 1
ATOM 814 C CA . VAL A 1 108 ? -30.737 12.221 55.729 1.00 36.78 108 VAL A CA 1
ATOM 815 C C . VAL A 1 108 ? -30.264 11.295 56.845 1.00 36.78 108 VAL A C 1
ATOM 817 O O . VAL A 1 108 ? -30.450 11.603 58.018 1.00 36.78 108 VAL A O 1
ATOM 820 N N . SER A 1 109 ? -29.668 10.159 56.495 1.00 37.09 109 SER A N 1
ATOM 821 C CA . SER A 1 109 ? -28.930 9.342 57.461 1.00 37.09 109 SER A CA 1
ATOM 822 C C . SER A 1 109 ? -27.440 9.596 57.278 1.00 37.09 109 SER A C 1
ATOM 824 O O . SER A 1 109 ? -26.774 8.997 56.436 1.00 37.09 109 SER A O 1
ATOM 826 N N . THR A 1 110 ? -26.914 10.521 58.076 1.00 38.06 110 THR A N 1
ATOM 827 C CA . THR A 1 110 ? -25.482 10.696 58.316 1.00 38.06 110 THR A CA 1
ATOM 828 C C . THR A 1 110 ? -24.954 9.468 59.058 1.00 38.06 110 THR A C 1
ATOM 830 O O . THR A 1 110 ? -24.907 9.436 60.285 1.00 38.06 110 THR A O 1
ATOM 833 N N . HIS A 1 111 ? -24.530 8.438 58.326 1.00 33.41 111 HIS A N 1
ATOM 834 C CA . HIS A 1 111 ? -23.634 7.438 58.899 1.00 33.41 111 HIS A CA 1
ATOM 835 C C . HIS A 1 111 ? -22.226 8.035 58.964 1.00 33.41 111 HIS A C 1
ATOM 837 O O . HIS A 1 111 ? -21.457 7.998 58.006 1.00 33.41 111 HIS A O 1
ATOM 843 N N . LEU A 1 112 ? -21.907 8.614 60.121 1.00 39.66 112 LEU A N 1
ATOM 844 C CA . LEU A 1 112 ? -20.536 8.838 60.563 1.00 39.66 112 LEU A CA 1
ATOM 845 C C . LEU A 1 112 ? -19.852 7.468 60.666 1.00 39.66 112 LEU A C 1
ATOM 847 O O . LEU A 1 112 ? -19.993 6.775 61.673 1.00 39.66 112 LEU A O 1
ATOM 851 N N . VAL A 1 113 ? -19.125 7.051 59.630 1.00 40.09 113 VAL A N 1
ATOM 852 C CA . VAL A 1 113 ? -18.156 5.958 59.774 1.00 40.09 113 VAL A CA 1
ATOM 853 C C . VAL A 1 113 ? -16.960 6.508 60.544 1.00 40.09 113 VAL A C 1
ATOM 855 O O . VAL A 1 113 ? -16.080 7.168 59.997 1.00 40.09 113 VAL A O 1
ATOM 858 N N . HIS A 1 114 ? -17.005 6.282 61.856 1.00 29.91 114 HIS A N 1
ATOM 859 C CA . HIS A 1 114 ? -15.882 6.427 62.771 1.00 29.91 114 HIS A CA 1
ATOM 860 C C . HIS A 1 114 ? -14.711 5.566 62.273 1.00 29.91 114 HIS A C 1
ATOM 862 O O . HIS A 1 114 ? -14.884 4.393 61.943 1.00 29.91 114 HIS A O 1
ATOM 868 N N . SER A 1 115 ? -13.523 6.164 62.228 1.00 42.94 115 SER A N 1
ATOM 869 C CA . SER A 1 115 ? -12.242 5.523 61.929 1.00 42.94 115 SER A CA 1
ATOM 870 C C . SER A 1 115 ? -12.024 4.242 62.737 1.00 42.94 115 SER A C 1
ATOM 872 O O . SER A 1 115 ? -12.170 4.288 63.956 1.00 42.94 115 SER A O 1
ATOM 874 N N . SER A 1 116 ? -11.581 3.152 62.094 1.00 40.06 116 SER A N 1
ATOM 875 C CA . SER A 1 116 ? -10.679 2.132 62.670 1.00 40.06 116 SER A CA 1
ATOM 876 C C . SER A 1 116 ? -10.204 1.100 61.631 1.00 40.06 116 SER A C 1
ATOM 878 O O . SER A 1 116 ? -11.007 0.396 61.037 1.00 40.06 116 SER A O 1
ATOM 880 N N . ALA A 1 117 ? -8.875 0.985 61.541 1.00 36.03 117 ALA A N 1
ATOM 881 C CA . ALA A 1 117 ? -8.074 -0.225 61.312 1.00 36.03 117 ALA 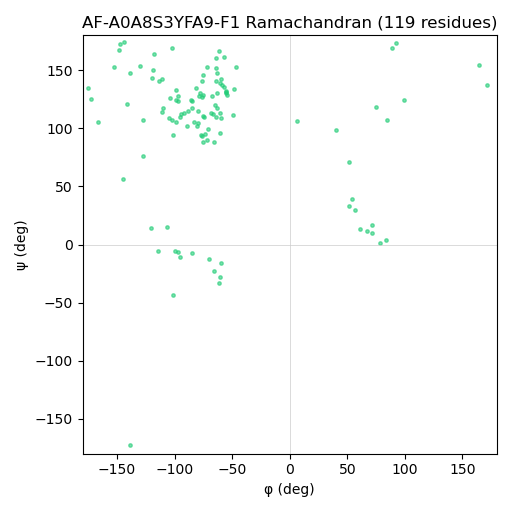A CA 1
ATOM 882 C C . ALA A 1 117 ? -7.983 -0.898 59.917 1.00 36.03 117 ALA A C 1
ATOM 884 O O . ALA A 1 117 ? -8.925 -1.453 59.364 1.00 36.03 117 ALA A O 1
ATOM 885 N N . LEU A 1 118 ? -6.732 -0.921 59.437 1.00 36.97 118 LEU A N 1
ATOM 886 C CA . LEU A 1 118 ? -6.110 -1.885 58.521 1.00 36.97 118 LEU A CA 1
ATOM 887 C C . LEU A 1 118 ? -6.398 -3.351 58.906 1.00 36.97 118 LEU A C 1
ATOM 889 O O . LEU A 1 118 ? -6.477 -3.641 60.094 1.00 36.97 118 LEU A O 1
ATOM 893 N N . VAL A 1 119 ? -6.392 -4.273 57.929 1.00 35.12 119 VAL A N 1
ATOM 894 C CA . VAL A 1 119 ? -5.448 -5.417 57.829 1.00 35.12 119 VAL A CA 1
ATOM 895 C C . VAL A 1 119 ? -5.685 -6.183 56.514 1.00 35.12 119 VAL A C 1
ATOM 897 O O . VAL A 1 119 ? -6.813 -6.478 56.132 1.00 35.12 119 VAL A O 1
ATOM 900 N N . PHE A 1 120 ? -4.575 -6.490 55.839 1.00 33.62 120 PHE A N 1
ATOM 901 C CA . PHE A 1 120 ? -4.441 -7.405 54.707 1.00 33.62 120 PHE A CA 1
ATOM 902 C C . PHE A 1 120 ? -4.854 -8.841 55.060 1.00 33.62 120 PHE A C 1
ATOM 904 O O . PHE A 1 120 ? -4.389 -9.382 56.065 1.00 33.62 120 PHE A O 1
ATOM 911 N N . LYS A 1 121 ? -5.565 -9.507 54.147 1.00 34.31 121 LYS A N 1
ATOM 912 C CA . LYS A 1 121 ? -5.251 -10.884 53.752 1.00 34.31 121 LYS A CA 1
ATOM 913 C C . LYS A 1 121 ? -5.669 -11.124 52.308 1.00 34.31 121 LYS A C 1
ATOM 915 O O . LYS A 1 121 ? -6.734 -10.594 51.928 1.00 34.31 121 LYS A O 1
#

pLDDT: mean 73.42, std 24.23, range [29.91, 98.19]

Radius of gyration: 30.27 Å; Cα contacts (8 Å, |Δi|>4): 144; chains: 1; bounding box: 76×33×80 Å

Mean predicted aligned error: 15.87 Å

Sequence (121 aa):
LMFEAKAYCGRNYYGHNCSVACMARNDSRGHYSCHPTNGSKICFAGWIGENCIVKRNQCSGVTCRNGGTCQNLINMFSCDAQPASRAAFVRLRSMNVWTLPSANTASVSTHLVHSSALVFK

Foldseek 3Di:
DDDDDDDDADPQFAEPVSPAGADADDDQQAAFDADHHHRQTDHDQQFDDRRRNDGDFQCVVDDAPPRFDWDGDRNDIDTHHPPPPDDDPDPDPDDDDDDDPDDDDDDDDPPPPDDDDDDDD

Solvent-accessible surface area (backbone atoms only — not comparable to full-atom values): 8121 Å² total; per-residue (Å²): 137,90,80,85,82,79,87,74,59,58,92,51,31,14,37,98,79,42,76,30,75,32,77,64,40,83,54,97,80,12,28,27,43,52,39,90,61,58,21,50,77,42,50,40,93,43,33,33,72,100,51,14,70,40,73,54,61,53,39,69,92,61,78,39,73,90,72,18,47,66,41,70,41,90,83,38,60,47,66,41,72,51,76,73,79,90,71,85,84,74,86,56,93,82,74,94,76,87,82,75,89,77,78,85,78,95,75,91,77,84,77,78,80,74,88,80,82,87,82,90,130

Nearest PDB structures (foldseek):
  4xl1-assembly2_D  TM=5.760E-01  e=3.190E-04  Rattus norvegicus
  5mwb-assembly1_A  TM=5.782E-01  e=4.413E-04  Homo sapiens
  9b3n-assembly1_A  TM=5.250E-01  e=5.025E-04  Homo sapiens
  7alj-assembly1_A  TM=5.620E-01  e=1.095E-03  Drosophila melanogaster
  4xlw-assembly1_A  TM=6.041E-01  e=3.303E-03  Rattus norvegicus

Organism: NCBI:txid100452

InterPro domains:
  IPR001774 Delta/Serrate/lag-2 (DSL) protein [PF01414] (9-52)
  IPR001774 Delta/Serrate/lag-2 (DSL) protein [PS51051] (7-52)
  IPR001774 Delta/Serrate/lag-2 (DSL) protein [SM00051] (1-52)